Protein AF-A0A4U3F674-F1 (afdb_monomer)

Solvent-accessible surface area (backbone atoms only — not comparable to full-atom values): 7258 Å² total; per-residue (Å²): 104,73,43,89,85,48,52,90,75,46,75,70,88,49,43,66,50,76,46,63,32,28,31,71,24,85,49,83,72,62,46,72,78,54,72,60,26,54,59,73,67,84,48,87,76,83,76,62,68,53,58,28,56,16,41,72,32,15,63,37,65,67,48,42,51,53,51,40,52,54,49,43,70,28,70,67,26,58,77,64,70,49,75,69,60,44,49,26,43,30,59,48,42,52,94,43,27,31,32,33,85,53,56,57,85,89,32,70,46,24,27,31,40,34,58,26,60,91,49,86,62,58,92,48,41,44,65,112

Nearest PDB structures (foldseek):
  7w02-assembly1_A  TM=2.411E-01  e=3.445E+00  Homo sapiens
  1ge8-assembly1_A  TM=3.408E-01  e=5.357E+00  Pyrococcus furiosus
  1iz5-assembly2_B  TM=3.151E-01  e=7.344E+00  Pyrococcus furiosus
  7n5l-assembly1_A  TM=1.858E-01  e=3.234E+00  Thermococcus gammatolerans EJ3

Mean predicted aligned error: 3.25 Å

Radius of gyration: 13.99 Å; Cα contacts (8 Å, |Δi|>4): 236; chains: 1; bounding box: 34×31×35 Å

pLDDT: mean 93.86, std 4.99, range [76.25, 98.62]

Foldseek 3Di:
DADPPAPPCPPPPWAFDKAKKKAFAADALGDLVRFQFQLRPPDPDDDDRRLSQFGKIFRDPVLVVVVQVVVCPDPVCVVVVNDGTFMKMFIGGSVFFTKDQDADVPRRRIITTHGHPPHDCSVRIGTD

Secondary structure (DSSP, 8-state):
---TTSPTTPSTT-B----EEEEEESSSS--GGGG--GGGTTS---S-TTGGGSEEEESSHHHHHHHHHHHHTSHHHHHTTPPPPEEEEEE--TTTEEEEE--BTTBTTEEEEEEPTT---GGGEEE-

Structure (mmCIF, N/CA/C/O backbone):
data_AF-A0A4U3F674-F1
#
_entry.id   AF-A0A4U3F674-F1
#
loop_
_atom_site.group_PDB
_atom_site.id
_atom_site.type_symbol
_atom_site.label_atom_id
_atom_site.label_alt_id
_atom_site.label_comp_id
_atom_site.label_asym_id
_atom_site.label_entity_id
_atom_site.label_seq_id
_atom_site.pdbx_PDB_ins_code
_atom_site.Cartn_x
_atom_site.Cartn_y
_atom_site.Cartn_z
_atom_site.occupancy
_atom_site.B_iso_or_equiv
_atom_site.auth_seq_id
_atom_site.auth_comp_id
_atom_site.auth_asym_id
_atom_site.auth_atom_id
_atom_site.pdbx_PDB_model_num
ATOM 1 N N . MET A 1 1 ? 5.554 -12.694 -13.151 1.00 88.94 1 MET A N 1
ATOM 2 C CA . MET A 1 1 ? 5.382 -11.788 -14.322 1.00 88.94 1 MET A CA 1
ATOM 3 C C . MET A 1 1 ? 4.463 -10.640 -13.923 1.00 88.94 1 MET A C 1
ATOM 5 O O . MET A 1 1 ? 3.758 -10.785 -12.930 1.00 88.94 1 MET A O 1
ATOM 9 N N . TRP A 1 2 ? 4.475 -9.510 -14.636 1.00 95.19 2 TRP A N 1
ATOM 10 C CA . TRP A 1 2 ? 3.540 -8.411 -14.353 1.00 95.19 2 TRP A CA 1
ATOM 11 C C . TRP A 1 2 ? 2.163 -8.671 -14.977 1.00 95.19 2 TRP A C 1
ATOM 13 O O . TRP A 1 2 ? 2.116 -9.218 -16.081 1.00 95.19 2 TRP A O 1
ATOM 23 N N . PRO A 1 3 ? 1.059 -8.279 -14.312 1.00 93.94 3 PRO A N 1
ATOM 24 C CA . PRO A 1 3 ? -0.281 -8.429 -14.868 1.00 93.94 3 PRO A CA 1
ATOM 25 C C . PRO A 1 3 ? -0.442 -7.731 -16.221 1.00 93.94 3 PRO A C 1
ATOM 27 O O . PRO A 1 3 ? -0.029 -6.584 -16.386 1.00 93.94 3 PRO A O 1
ATOM 30 N N . LYS A 1 4 ? -1.142 -8.368 -17.168 1.00 92.38 4 LYS A N 1
ATOM 31 C CA . LYS A 1 4 ? -1.351 -7.826 -18.533 1.00 92.38 4 LYS A CA 1
ATOM 32 C C . LYS A 1 4 ? -2.022 -6.450 -18.602 1.00 92.38 4 LYS A C 1
ATOM 34 O O . LYS A 1 4 ? -1.947 -5.787 -19.629 1.00 92.38 4 LYS A O 1
ATOM 39 N N . HIS A 1 5 ? -2.731 -6.052 -17.548 1.00 90.00 5 HIS A N 1
ATOM 40 C CA . HIS A 1 5 ? -3.419 -4.762 -17.483 1.00 90.00 5 HIS A CA 1
ATOM 41 C C . HIS A 1 5 ? -2.500 -3.607 -17.056 1.00 90.00 5 HIS A C 1
ATOM 43 O O . HIS A 1 5 ? -2.944 -2.460 -17.039 1.00 90.00 5 HIS A O 1
ATOM 49 N N . PHE A 1 6 ? -1.249 -3.889 -16.681 1.00 94.38 6 PHE A N 1
ATOM 50 C CA . PHE A 1 6 ? -0.284 -2.847 -16.359 1.00 94.38 6 PHE A CA 1
ATOM 51 C C . PHE A 1 6 ? 0.107 -2.095 -17.641 1.00 94.38 6 PHE A C 1
ATOM 53 O O . PHE A 1 6 ? 0.291 -2.728 -18.684 1.00 94.38 6 PHE A O 1
ATOM 60 N N . PRO A 1 7 ? 0.255 -0.758 -17.592 1.00 93.94 7 PRO A N 1
ATOM 61 C CA . PRO A 1 7 ? 0.799 0.004 -18.710 1.00 93.94 7 PRO A CA 1
ATOM 62 C C . PRO A 1 7 ? 2.181 -0.508 -19.132 1.00 93.94 7 PRO A C 1
ATOM 64 O O . PRO A 1 7 ? 2.941 -1.020 -18.308 1.00 93.94 7 PRO A O 1
ATOM 67 N N . GLU A 1 8 ? 2.537 -0.314 -20.402 1.00 93.31 8 GLU A N 1
ATOM 68 C CA . GLU A 1 8 ? 3.866 -0.667 -20.904 1.00 93.31 8 GLU A CA 1
ATOM 69 C C . GLU A 1 8 ? 4.970 0.007 -20.068 1.00 93.31 8 GLU A C 1
ATOM 71 O O . GLU A 1 8 ? 4.891 1.190 -19.733 1.00 93.31 8 GLU A O 1
ATOM 76 N N . GLY A 1 9 ? 5.983 -0.771 -19.681 1.00 90.88 9 GLY A N 1
ATOM 77 C CA . GLY A 1 9 ? 7.080 -0.308 -18.826 1.00 90.88 9 GLY A CA 1
ATOM 78 C C . GLY A 1 9 ? 6.734 -0.153 -17.338 1.00 90.88 9 GLY A C 1
ATOM 79 O O . GLY A 1 9 ? 7.614 0.199 -16.557 1.00 90.88 9 GLY A O 1
ATOM 80 N N . CYS A 1 10 ? 5.496 -0.426 -16.912 1.00 93.88 10 CYS A N 1
ATOM 81 C CA . CYS A 1 10 ? 5.119 -0.431 -15.500 1.00 93.88 10 CYS A CA 1
ATOM 82 C C . CYS A 1 10 ? 5.398 -1.802 -14.845 1.00 93.88 10 CYS A C 1
ATOM 84 O O . CYS A 1 10 ? 5.045 -2.829 -15.427 1.00 93.88 10 CYS A O 1
ATOM 86 N N . PRO A 1 11 ? 5.961 -1.850 -13.621 1.00 94.31 11 PRO A N 1
ATOM 87 C CA . PRO A 1 11 ? 6.384 -0.728 -12.791 1.00 94.31 11 PRO A CA 1
ATOM 88 C C . PRO A 1 11 ? 7.766 -0.165 -13.154 1.00 94.31 11 PRO A C 1
ATOM 90 O O . PRO A 1 11 ? 8.729 -0.899 -13.356 1.00 94.31 11 PRO A O 1
ATOM 93 N N . ILE A 1 12 ? 7.872 1.168 -13.173 1.00 91.25 12 ILE A N 1
ATOM 94 C CA . ILE A 1 12 ? 9.117 1.893 -13.478 1.00 91.25 12 ILE A CA 1
ATOM 95 C C . ILE A 1 12 ? 9.930 2.074 -12.192 1.00 91.25 12 ILE A C 1
ATOM 97 O O . ILE A 1 12 ? 9.406 2.623 -11.222 1.00 91.25 12 ILE A O 1
ATOM 101 N N . ASN A 1 13 ? 11.218 1.715 -12.188 1.00 91.19 13 ASN A N 1
ATOM 102 C CA . ASN A 1 13 ? 12.139 1.912 -11.053 1.00 91.19 13 ASN A CA 1
ATOM 103 C C . ASN A 1 13 ? 11.634 1.318 -9.721 1.00 91.19 13 ASN A C 1
ATOM 105 O O . ASN A 1 13 ? 11.909 1.865 -8.652 1.00 91.19 13 ASN A O 1
ATOM 109 N N . ALA A 1 14 ? 10.850 0.239 -9.774 1.00 94.94 14 ALA A N 1
ATOM 110 C CA . ALA A 1 14 ? 10.459 -0.497 -8.580 1.00 94.94 14 ALA A CA 1
ATOM 111 C C . ALA A 1 14 ? 11.563 -1.481 -8.177 1.00 94.94 14 ALA A C 1
ATOM 113 O O . ALA A 1 14 ? 12.245 -2.052 -9.025 1.00 94.94 14 ALA A O 1
ATOM 114 N N . ILE A 1 15 ? 11.725 -1.670 -6.871 1.00 96.00 15 ILE A N 1
ATOM 115 C CA . ILE A 1 15 ? 12.711 -2.571 -6.281 1.00 96.00 15 ILE A CA 1
ATOM 116 C C . ILE A 1 15 ? 12.019 -3.578 -5.363 1.00 96.00 15 ILE A C 1
ATOM 118 O O . ILE A 1 15 ? 11.061 -3.251 -4.655 1.00 96.00 15 ILE A O 1
ATOM 122 N N . GLY A 1 16 ? 12.511 -4.814 -5.357 1.00 95.31 16 GLY A N 1
ATOM 123 C CA . GLY A 1 16 ? 12.129 -5.793 -4.344 1.00 95.31 16 GLY A CA 1
ATOM 124 C C . GLY A 1 16 ? 12.683 -5.362 -2.987 1.00 95.31 16 GLY A C 1
ATOM 125 O O . GLY A 1 16 ? 13.894 -5.243 -2.822 1.00 95.31 16 GLY A O 1
ATOM 126 N N . LYS A 1 17 ? 11.801 -5.124 -2.015 1.00 92.62 17 LYS A N 1
ATOM 127 C CA . LYS A 1 17 ? 12.158 -4.784 -0.633 1.00 92.62 17 LYS A CA 1
ATOM 128 C C . LYS A 1 17 ? 11.316 -5.643 0.301 1.00 92.62 17 LYS A C 1
ATOM 130 O O . LYS A 1 17 ? 10.130 -5.830 0.039 1.00 92.62 17 LYS A O 1
ATOM 135 N N . SER A 1 18 ? 11.916 -6.136 1.384 1.00 96.44 18 SER A N 1
ATOM 136 C CA . SER A 1 18 ? 11.174 -6.769 2.475 1.00 96.44 18 SER A CA 1
ATOM 137 C C . SER A 1 18 ? 11.098 -5.833 3.669 1.00 96.44 18 SER A C 1
ATOM 139 O O . SER A 1 18 ? 12.073 -5.676 4.407 1.00 96.44 18 SER A O 1
ATOM 141 N N . VAL A 1 19 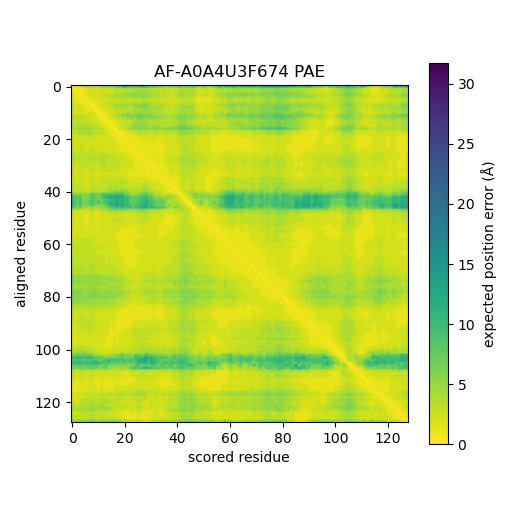? 9.952 -5.180 3.834 1.00 96.19 19 VAL A N 1
ATOM 142 C CA . VAL A 1 19 ? 9.730 -4.190 4.887 1.00 96.19 19 VAL A CA 1
ATOM 143 C C . VAL A 1 19 ? 8.317 -4.291 5.434 1.00 96.19 19 VAL A C 1
ATOM 145 O O . VAL A 1 19 ? 7.398 -4.698 4.726 1.00 96.19 19 VAL A O 1
ATOM 148 N N . GLU A 1 20 ? 8.172 -3.985 6.720 1.00 98.12 20 GLU A N 1
ATOM 149 C CA . GLU A 1 20 ? 6.861 -3.856 7.344 1.00 98.12 20 GLU A CA 1
ATOM 150 C C . GLU A 1 20 ? 6.132 -2.656 6.744 1.00 98.12 20 GLU A C 1
ATOM 152 O O . GLU A 1 20 ? 6.725 -1.600 6.519 1.00 98.12 20 GLU A O 1
ATOM 157 N N . VAL A 1 21 ? 4.855 -2.842 6.441 1.00 98.25 21 VAL A N 1
ATOM 158 C CA . VAL A 1 21 ? 4.018 -1.812 5.845 1.00 98.25 21 VAL A CA 1
ATOM 159 C C . VAL A 1 21 ? 2.616 -1.844 6.425 1.00 98.25 21 VAL A C 1
ATOM 161 O O . VAL A 1 21 ? 2.102 -2.884 6.835 1.00 98.25 21 VAL A O 1
ATOM 164 N N . PHE A 1 22 ? 1.967 -0.691 6.376 1.00 98.50 22 PHE A N 1
ATOM 165 C CA . PHE A 1 22 ? 0.602 -0.472 6.813 1.00 98.50 22 PHE A CA 1
ATOM 166 C C . PHE A 1 22 ? -0.286 -0.192 5.605 1.00 98.50 22 PHE A C 1
ATOM 168 O O . PHE A 1 22 ? 0.085 0.558 4.699 1.00 98.50 22 PHE A O 1
ATOM 175 N N . ARG A 1 23 ? -1.479 -0.781 5.578 1.00 97.88 23 ARG A N 1
ATOM 176 C CA . ARG A 1 23 ? -2.465 -0.606 4.509 1.00 97.88 23 ARG A CA 1
ATOM 177 C C . ARG A 1 23 ? -3.827 -0.270 5.092 1.00 97.88 23 ARG A C 1
ATOM 179 O O . ARG A 1 23 ? -4.260 -0.871 6.069 1.00 97.88 23 ARG A O 1
ATOM 186 N N . LEU A 1 24 ? -4.534 0.646 4.440 1.00 97.62 24 LEU A N 1
ATOM 187 C CA . LEU A 1 24 ? -5.935 0.914 4.749 1.00 97.62 24 LEU A CA 1
ATOM 188 C C . LEU A 1 24 ? -6.833 -0.148 4.108 1.00 97.62 24 LEU A C 1
ATOM 190 O O . LEU A 1 24 ? -6.765 -0.359 2.897 1.00 97.62 24 LEU A O 1
ATOM 194 N N . VAL A 1 25 ? -7.684 -0.781 4.913 1.00 97.88 25 VAL A N 1
ATOM 195 C CA . VAL A 1 25 ? -8.581 -1.874 4.503 1.00 97.88 25 VAL A CA 1
ATOM 196 C C . VAL A 1 25 ? -10.004 -1.643 5.018 1.00 97.88 25 VAL A C 1
ATOM 198 O O . VAL A 1 25 ? -10.215 -0.917 5.989 1.00 97.88 25 VAL A O 1
ATOM 201 N N . ASP A 1 26 ? -11.004 -2.244 4.380 1.00 96.69 26 ASP A N 1
ATOM 202 C CA . ASP A 1 26 ? -12.400 -2.179 4.820 1.00 96.69 26 ASP A CA 1
ATOM 203 C C . ASP A 1 26 ? -12.743 -3.269 5.845 1.00 96.69 26 ASP A C 1
ATOM 205 O O . ASP A 1 26 ? -13.527 -3.043 6.776 1.00 96.69 26 ASP A O 1
ATOM 209 N N . ASN A 1 27 ? -12.138 -4.451 5.724 1.00 97.56 27 ASN A N 1
ATOM 210 C CA . ASN A 1 27 ? -12.562 -5.647 6.452 1.00 97.56 27 ASN A CA 1
ATOM 211 C C . ASN A 1 27 ? -11.617 -6.028 7.603 1.00 97.56 27 ASN A C 1
ATOM 213 O O . ASN A 1 27 ? -10.470 -5.600 7.661 1.00 97.56 27 ASN A O 1
ATOM 217 N N . ASN A 1 28 ? -12.147 -6.785 8.572 1.00 96.44 28 ASN A N 1
ATOM 218 C CA . ASN A 1 28 ? -11.361 -7.473 9.603 1.00 96.44 28 ASN A CA 1
ATOM 219 C C . ASN A 1 28 ? -11.965 -8.881 9.811 1.00 96.44 28 ASN A C 1
ATOM 221 O O . ASN A 1 28 ? -13.092 -8.944 10.312 1.00 96.44 28 ASN A O 1
ATOM 225 N N . PRO A 1 29 ? -11.280 -9.972 9.411 1.00 96.38 29 PRO A N 1
ATOM 226 C CA . PRO A 1 29 ? -9.962 -9.987 8.757 1.00 96.38 29 PRO A CA 1
ATOM 227 C C . PRO A 1 29 ? -9.985 -9.317 7.365 1.00 96.38 29 PRO A C 1
ATOM 229 O O . PRO A 1 29 ? -11.070 -9.167 6.793 1.00 96.38 29 PRO A O 1
ATOM 232 N N . PRO A 1 30 ? -8.830 -8.873 6.823 1.00 97.69 30 PRO A N 1
ATOM 233 C CA . PRO A 1 30 ? -8.756 -8.339 5.464 1.00 97.69 30 PRO A CA 1
ATOM 234 C C . PRO A 1 30 ? -9.286 -9.346 4.435 1.00 97.69 30 PRO A C 1
ATOM 236 O O . PRO A 1 30 ? -9.076 -10.550 4.564 1.00 97.69 30 PRO A O 1
ATOM 239 N N . LEU A 1 31 ? -9.976 -8.855 3.406 1.00 96.50 31 LEU A N 1
ATOM 240 C CA . LEU A 1 31 ? -10.516 -9.656 2.304 1.00 96.50 31 LEU A CA 1
ATOM 241 C C . LEU A 1 31 ? -9.779 -9.342 1.003 1.00 96.50 31 LEU A C 1
ATOM 243 O O . LEU A 1 31 ? -9.199 -8.273 0.852 1.00 96.50 31 LEU A O 1
ATOM 247 N N . ARG A 1 32 ? -9.879 -10.217 -0.007 1.00 95.06 32 ARG A N 1
ATOM 248 C CA . ARG A 1 32 ? -9.231 -9.997 -1.316 1.00 95.06 32 ARG A CA 1
ATOM 249 C C . ARG A 1 32 ? -9.659 -8.674 -1.965 1.00 95.06 32 ARG A C 1
ATOM 251 O O . ARG A 1 32 ? -8.862 -8.033 -2.640 1.00 95.06 32 ARG A O 1
ATOM 258 N N . SER A 1 33 ? -10.889 -8.221 -1.705 1.00 94.75 33 SER A N 1
ATOM 259 C CA . SER A 1 33 ? -11.389 -6.909 -2.138 1.00 94.75 33 SER A CA 1
ATOM 260 C C . SER A 1 33 ? -10.583 -5.726 -1.587 1.00 94.75 33 SER A C 1
ATOM 262 O O . SER A 1 33 ? -10.514 -4.691 -2.245 1.00 94.75 33 SER A O 1
ATOM 264 N N . ASP A 1 34 ? -9.942 -5.879 -0.424 1.00 96.06 34 ASP A N 1
ATOM 265 C CA . ASP A 1 34 ? -9.074 -4.863 0.182 1.00 96.06 34 ASP A CA 1
ATOM 266 C C . ASP A 1 34 ? -7.727 -4.732 -0.539 1.00 96.06 34 ASP A C 1
ATOM 268 O O . ASP A 1 34 ? -7.027 -3.739 -0.351 1.00 96.06 34 ASP A O 1
ATOM 272 N N . PHE A 1 35 ? -7.367 -5.690 -1.396 1.00 96.12 35 PHE A N 1
ATOM 273 C CA . PHE A 1 35 ? -6.110 -5.735 -2.151 1.00 96.12 35 PHE A CA 1
ATOM 274 C C . PHE A 1 35 ? -6.333 -5.545 -3.659 1.00 96.12 35 PHE A C 1
ATOM 276 O O . PHE A 1 35 ? -5.474 -5.877 -4.467 1.00 96.12 35 PHE A O 1
ATOM 283 N N . ILE A 1 36 ? -7.474 -4.971 -4.058 1.00 93.00 36 ILE A N 1
ATOM 284 C CA . ILE A 1 36 ? -7.733 -4.580 -5.450 1.00 93.00 36 ILE A CA 1
ATOM 285 C C . ILE A 1 36 ? -7.156 -3.181 -5.703 1.00 93.00 36 ILE A C 1
ATOM 287 O O . ILE A 1 36 ? -7.535 -2.211 -5.034 1.00 93.00 36 ILE A O 1
ATOM 291 N N . ALA A 1 37 ? -6.262 -3.064 -6.688 1.00 93.31 37 ALA A N 1
ATOM 292 C CA . ALA A 1 37 ? -5.641 -1.799 -7.074 1.00 93.31 37 ALA A CA 1
ATOM 293 C C . ALA A 1 37 ? -6.656 -0.829 -7.705 1.00 93.31 37 ALA A C 1
ATOM 295 O O . ALA A 1 37 ? -7.649 -1.243 -8.305 1.00 93.31 37 ALA A O 1
ATOM 296 N N . LEU A 1 38 ? -6.402 0.480 -7.610 1.00 90.56 38 LEU A N 1
ATOM 297 C CA . LEU A 1 38 ? -7.339 1.521 -8.061 1.00 90.56 38 LEU A CA 1
ATOM 298 C C . LEU A 1 38 ? -7.750 1.363 -9.536 1.00 90.56 38 LEU A C 1
ATOM 300 O O . LEU A 1 38 ? -8.919 1.544 -9.874 1.00 90.56 38 LEU A O 1
ATOM 304 N N . SER A 1 39 ? -6.802 0.995 -10.401 1.00 91.88 39 SER A N 1
ATOM 305 C CA . SER A 1 39 ? -7.022 0.745 -11.835 1.00 91.88 39 SER A CA 1
ATOM 306 C C . SER A 1 39 ? -8.046 -0.356 -12.125 1.00 91.88 39 SER A C 1
ATOM 308 O O . SER A 1 39 ? -8.666 -0.349 -13.185 1.00 91.88 39 SER A O 1
ATOM 310 N N . GLN A 1 40 ? -8.277 -1.261 -11.174 1.00 90.38 40 GLN A N 1
ATOM 311 C CA . GLN A 1 40 ? -9.189 -2.394 -11.308 1.00 90.38 40 GLN A CA 1
ATOM 312 C C . GLN A 1 40 ? -10.561 -2.139 -10.662 1.00 90.38 40 GLN A C 1
ATOM 314 O O . GLN A 1 40 ? -11.478 -2.937 -10.823 1.00 90.38 40 GLN A O 1
ATOM 319 N N . GLN A 1 41 ? -10.752 -1.014 -9.964 1.00 87.50 41 GLN A N 1
ATOM 320 C CA . GLN A 1 41 ? -11.994 -0.706 -9.235 1.00 87.50 41 GLN A CA 1
ATOM 321 C C . GLN A 1 41 ? -13.118 -0.138 -10.127 1.00 87.50 41 GLN A C 1
ATOM 323 O O . GLN A 1 41 ? -14.093 0.414 -9.617 1.00 87.50 41 GLN A O 1
ATOM 328 N N . GLY A 1 42 ? -12.979 -0.201 -11.457 1.00 79.75 42 GLY A N 1
ATOM 329 C CA . GLY A 1 42 ? -13.968 0.327 -12.409 1.00 79.75 42 GLY A CA 1
ATOM 330 C C . GLY A 1 42 ? -14.140 1.852 -12.363 1.00 79.75 42 GLY A C 1
ATOM 331 O O . GLY A 1 42 ? -15.087 2.395 -12.930 1.00 79.75 42 GLY A O 1
ATOM 332 N N . ARG A 1 43 ? -13.237 2.564 -11.678 1.00 76.88 43 ARG A N 1
ATOM 333 C CA . ARG A 1 43 ? -13.240 4.026 -11.562 1.00 76.88 43 ARG A CA 1
ATOM 334 C C . ARG A 1 43 ? -12.244 4.616 -12.546 1.00 76.88 43 ARG A C 1
ATOM 336 O O . ARG A 1 43 ? -11.166 4.068 -12.755 1.00 76.88 43 ARG A O 1
ATOM 343 N N . LYS A 1 44 ? -12.572 5.784 -13.108 1.00 77.94 44 LYS A N 1
ATOM 344 C CA . LYS A 1 44 ? -11.606 6.541 -13.910 1.00 77.94 44 LYS A CA 1
ATOM 345 C C . LYS A 1 44 ? -10.425 6.922 -13.018 1.00 77.94 44 LYS A C 1
ATOM 347 O O . LYS A 1 44 ? -10.571 7.765 -12.131 1.00 77.94 44 LYS A O 1
ATOM 352 N N . VAL A 1 45 ? -9.269 6.314 -13.272 1.00 78.44 45 VAL A N 1
ATOM 353 C CA . VAL A 1 45 ? -8.012 6.679 -12.619 1.00 78.44 45 VAL A CA 1
ATOM 354 C C . VAL A 1 45 ? -7.696 8.132 -12.970 1.00 78.44 45 VAL A C 1
ATOM 356 O O . VAL A 1 45 ? -7.636 8.506 -14.141 1.00 78.44 45 VAL A O 1
ATOM 359 N N . ARG A 1 46 ? -7.532 8.968 -11.945 1.00 77.62 46 ARG A N 1
ATOM 360 C CA . ARG A 1 46 ? -6.990 10.324 -12.072 1.00 77.62 46 ARG A CA 1
ATOM 361 C C . ARG A 1 46 ? -5.585 10.293 -11.477 1.00 77.62 46 ARG A C 1
ATOM 363 O O . ARG A 1 46 ? -5.460 10.011 -10.291 1.00 77.62 46 ARG A O 1
ATOM 370 N N . GLY A 1 47 ? -4.560 10.556 -12.285 1.00 82.81 47 GLY A N 1
ATOM 371 C CA . GLY A 1 47 ? -3.157 10.530 -11.856 1.00 82.81 47 GLY A CA 1
ATOM 372 C C . GLY A 1 47 ? -2.310 9.519 -12.628 1.00 82.81 47 GLY A C 1
ATOM 373 O O . GLY A 1 47 ? -2.646 9.152 -13.753 1.00 82.81 47 GLY A O 1
ATOM 374 N N . ASP A 1 48 ? -1.203 9.101 -12.015 1.00 90.12 48 ASP A N 1
ATOM 375 C CA . ASP A 1 48 ? -0.244 8.151 -12.583 1.00 90.12 48 ASP A CA 1
ATOM 376 C C . ASP A 1 48 ? -0.885 6.759 -12.735 1.00 90.12 48 ASP A C 1
ATOM 378 O O . ASP A 1 48 ? -1.219 6.087 -11.754 1.00 90.12 48 ASP A O 1
ATOM 382 N N . ALA A 1 49 ? -1.066 6.334 -13.989 1.00 91.94 49 ALA A N 1
ATOM 383 C CA . ALA A 1 49 ? -1.692 5.061 -14.332 1.00 91.94 49 ALA A CA 1
ATOM 384 C C . ALA A 1 49 ? -0.896 3.857 -13.813 1.00 91.94 49 ALA A C 1
ATOM 386 O O . ALA A 1 49 ? -1.497 2.862 -13.421 1.00 91.94 49 ALA A O 1
ATOM 387 N N . CYS A 1 50 ? 0.434 3.958 -13.764 1.00 93.56 50 CYS A N 1
ATOM 388 C CA . CYS A 1 50 ? 1.273 2.894 -13.239 1.00 93.56 50 CYS A CA 1
ATOM 389 C C . CYS A 1 50 ? 1.099 2.769 -11.723 1.00 93.56 50 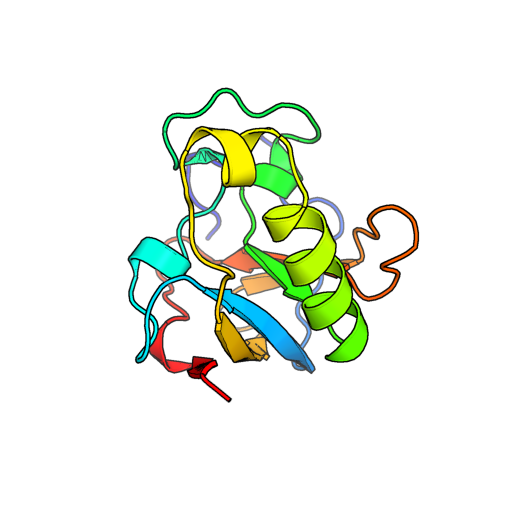CYS A C 1
ATOM 391 O O . CYS A 1 50 ? 0.887 1.669 -11.219 1.00 93.56 50 CYS A O 1
ATOM 393 N N . GLN A 1 51 ? 1.091 3.885 -10.986 1.00 94.56 51 GLN A N 1
ATOM 394 C CA . GLN A 1 51 ? 0.836 3.852 -9.538 1.00 94.56 51 GLN A CA 1
ATOM 395 C C . GLN A 1 51 ? -0.552 3.296 -9.205 1.00 94.56 51 GLN A C 1
ATOM 397 O O . GLN A 1 51 ? -0.703 2.531 -8.256 1.00 94.56 51 GLN A O 1
ATOM 402 N N . ALA A 1 52 ? -1.558 3.599 -10.028 1.00 94.00 52 ALA A N 1
ATOM 403 C CA . ALA A 1 52 ? -2.906 3.060 -9.861 1.00 94.00 52 ALA A CA 1
ATOM 404 C C . ALA A 1 52 ? -3.009 1.536 -10.064 1.00 94.00 52 ALA A C 1
ATOM 406 O O . ALA A 1 52 ? -4.032 0.945 -9.710 1.00 94.00 52 ALA A O 1
ATOM 407 N N . CYS A 1 53 ? -1.988 0.894 -10.634 1.00 95.50 53 CYS A N 1
ATOM 408 C CA . CYS A 1 53 ? -1.876 -0.562 -10.741 1.00 95.50 53 CYS A CA 1
ATOM 4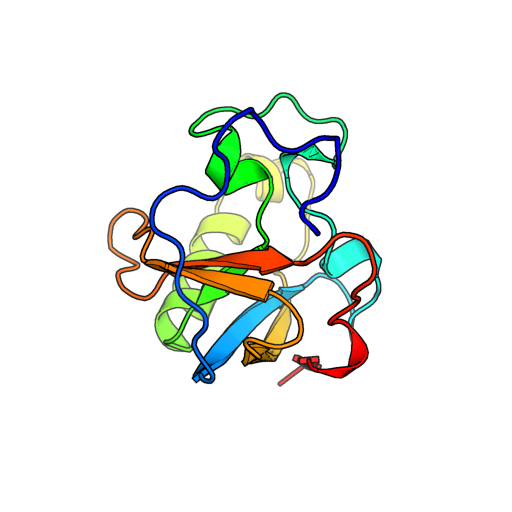09 C C . CYS A 1 53 ? -1.269 -1.224 -9.497 1.00 95.50 53 CYS A C 1
ATOM 411 O O . CYS A 1 53 ? -1.315 -2.445 -9.382 1.00 95.50 53 CYS A O 1
ATOM 413 N N . GLY A 1 54 ? -0.716 -0.447 -8.565 1.00 95.69 54 GLY A N 1
ATOM 414 C CA . GLY A 1 54 ? -0.167 -0.965 -7.321 1.00 95.69 54 GLY A CA 1
ATOM 415 C C . GLY A 1 54 ? -1.062 -0.715 -6.110 1.00 95.69 54 GLY A C 1
ATOM 416 O O . GLY A 1 54 ? -2.036 0.043 -6.133 1.00 95.69 54 GLY A O 1
ATOM 417 N N . LEU A 1 55 ? -0.702 -1.375 -5.018 1.00 96.44 55 LEU A N 1
ATOM 418 C CA . LEU A 1 55 ? -1.298 -1.208 -3.706 1.00 96.44 55 LEU A CA 1
ATOM 419 C C . LEU A 1 55 ? -0.646 -0.024 -2.990 1.00 96.44 55 LEU A C 1
ATOM 421 O O . LEU A 1 55 ? 0.567 0.006 -2.811 1.00 96.44 55 LEU A O 1
ATOM 425 N N . SER A 1 56 ? -1.465 0.928 -2.547 1.00 95.69 56 SER A N 1
ATOM 426 C CA . SER A 1 56 ? -1.047 1.974 -1.608 1.00 95.69 56 SER A CA 1
ATOM 427 C C . SER A 1 56 ? -0.759 1.368 -0.231 1.00 95.69 56 SER A C 1
ATOM 429 O O . SER A 1 56 ? -1.648 0.754 0.372 1.00 95.69 56 SER A O 1
ATOM 431 N N . VAL A 1 57 ? 0.479 1.513 0.237 1.00 97.25 57 VAL A N 1
ATOM 432 C CA . VAL A 1 57 ? 0.931 1.089 1.570 1.00 97.25 57 VAL A CA 1
ATOM 433 C C . VAL A 1 57 ? 1.866 2.149 2.168 1.00 97.25 57 VAL A C 1
ATOM 435 O O 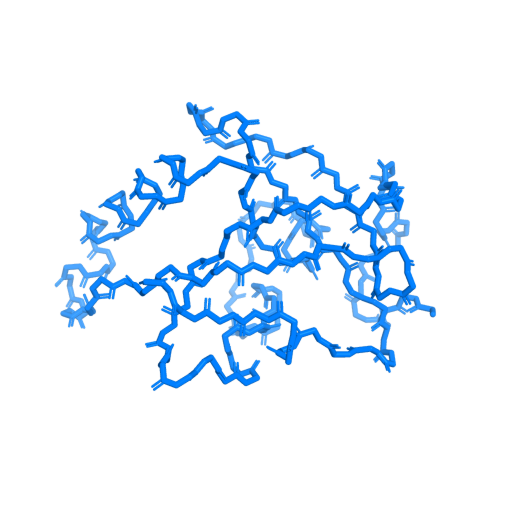. VAL A 1 57 ? 2.344 3.029 1.454 1.00 97.25 57 VAL A O 1
ATOM 438 N N . PHE A 1 58 ? 2.126 2.087 3.470 1.00 97.81 58 PHE A N 1
ATOM 439 C CA . PHE A 1 58 ? 2.930 3.069 4.207 1.00 97.81 58 PHE A CA 1
ATOM 440 C C . PHE A 1 58 ? 3.989 2.357 5.042 1.00 97.81 58 PHE A C 1
ATOM 442 O O . PHE A 1 58 ? 3.659 1.378 5.696 1.00 97.81 58 PHE A O 1
ATOM 449 N N . GLU A 1 59 ? 5.238 2.827 5.060 1.00 97.12 59 GLU A N 1
ATOM 450 C CA . GLU A 1 59 ? 6.247 2.276 5.990 1.00 97.12 59 GLU A CA 1
ATOM 451 C C . GLU A 1 59 ? 6.060 2.791 7.429 1.00 97.12 59 GLU A C 1
ATOM 453 O O . GLU A 1 59 ? 6.538 2.165 8.369 1.00 97.12 59 GLU A O 1
ATOM 458 N N . LEU A 1 60 ? 5.364 3.920 7.620 1.00 97.44 60 LEU A N 1
ATOM 459 C CA . LEU A 1 60 ? 5.076 4.488 8.938 1.00 97.44 60 LEU A CA 1
ATOM 460 C C . LEU A 1 60 ? 3.587 4.378 9.273 1.00 97.44 60 LEU A C 1
ATOM 462 O O . LEU A 1 60 ? 2.724 4.752 8.478 1.00 97.44 60 LEU A O 1
ATOM 466 N N . TYR A 1 61 ? 3.291 3.914 10.488 1.00 97.38 61 TYR A N 1
ATOM 467 C CA . TYR A 1 61 ? 1.921 3.789 10.986 1.00 97.38 61 TYR A CA 1
ATOM 468 C C . TYR A 1 61 ? 1.206 5.147 11.072 1.00 97.38 61 TYR A C 1
ATOM 470 O O . TYR A 1 61 ? 0.048 5.265 10.668 1.00 97.38 61 TYR A O 1
ATOM 478 N N . ASP A 1 62 ? 1.912 6.191 11.512 1.00 96.69 62 ASP A N 1
ATOM 479 C CA . ASP A 1 62 ? 1.356 7.544 11.637 1.00 96.69 62 ASP A CA 1
ATOM 480 C C . ASP A 1 62 ? 0.909 8.121 10.284 1.00 96.69 62 ASP A C 1
ATOM 482 O O . ASP A 1 62 ? -0.147 8.751 10.201 1.00 96.69 62 ASP A O 1
ATOM 486 N N . ASP A 1 63 ? 1.641 7.839 9.200 1.00 97.19 63 ASP A N 1
ATOM 487 C CA . ASP A 1 63 ? 1.244 8.241 7.844 1.00 97.19 63 ASP A CA 1
ATOM 488 C C . ASP A 1 63 ? -0.031 7.510 7.394 1.00 97.19 63 ASP A C 1
ATOM 490 O O . ASP A 1 63 ? -0.890 8.105 6.733 1.00 97.19 63 ASP A O 1
ATOM 494 N N . ALA A 1 64 ? -0.194 6.236 7.775 1.00 97.00 64 ALA A N 1
ATOM 495 C CA . ALA A 1 64 ? -1.419 5.484 7.514 1.00 97.00 64 ALA A CA 1
ATOM 496 C C . ALA A 1 64 ? -2.610 6.059 8.300 1.00 97.00 64 ALA A C 1
ATOM 498 O O . ALA A 1 64 ? -3.684 6.246 7.721 1.00 97.00 64 ALA A O 1
ATOM 499 N N . ILE A 1 65 ? -2.426 6.408 9.581 1.00 96.75 65 ILE A N 1
ATOM 500 C CA . ILE A 1 65 ? -3.449 7.105 10.380 1.00 96.75 65 ILE A CA 1
ATOM 501 C C . ILE A 1 65 ? -3.826 8.424 9.711 1.00 96.75 65 ILE A C 1
ATOM 503 O O . ILE A 1 65 ? -5.005 8.667 9.446 1.00 96.75 65 ILE A O 1
ATOM 507 N N . GLN A 1 66 ? -2.842 9.265 9.394 1.00 95.81 66 GLN A N 1
ATOM 508 C CA . GLN A 1 66 ? -3.092 10.573 8.802 1.00 95.81 66 GLN A CA 1
ATOM 509 C C . GLN A 1 66 ? -3.823 10.445 7.461 1.00 95.81 66 GLN A C 1
ATOM 511 O O . GLN A 1 66 ? -4.766 11.193 7.189 1.00 95.81 66 GLN A O 1
ATOM 516 N N . GLN A 1 67 ? -3.452 9.466 6.631 1.00 95.25 67 GLN A N 1
ATOM 517 C CA . GLN A 1 67 ? -4.170 9.188 5.392 1.00 95.25 67 GLN A CA 1
ATOM 518 C C . GLN A 1 67 ? -5.623 8.779 5.647 1.00 95.25 67 GLN A C 1
ATOM 520 O O . GLN A 1 67 ? -6.518 9.220 4.921 1.00 95.25 67 GLN A O 1
ATOM 525 N N . ASN A 1 68 ? -5.868 7.942 6.653 1.00 95.69 68 ASN A N 1
ATOM 526 C CA . ASN A 1 68 ? -7.211 7.499 7.005 1.00 95.69 68 ASN A CA 1
ATOM 527 C C . ASN A 1 68 ? -8.088 8.676 7.461 1.00 95.69 68 ASN A C 1
ATOM 529 O O . ASN A 1 68 ? -9.228 8.799 7.014 1.00 95.69 68 ASN A O 1
ATOM 533 N N . GLU A 1 69 ? -7.537 9.590 8.265 1.00 95.50 69 GLU A N 1
ATOM 534 C CA . GLU A 1 69 ? -8.221 10.822 8.677 1.00 95.50 69 GLU A CA 1
ATOM 535 C C . GLU A 1 69 ? -8.557 11.717 7.477 1.00 95.50 69 GLU A C 1
ATOM 537 O O . GLU A 1 69 ? -9.695 12.170 7.336 1.00 95.50 69 GLU A O 1
ATOM 542 N N . VAL A 1 70 ? -7.603 11.919 6.560 1.00 93.94 70 VAL A N 1
ATOM 543 C CA . VAL A 1 70 ? -7.827 12.702 5.332 1.00 93.94 70 VAL A CA 1
ATOM 544 C C . VAL A 1 70 ? -8.923 12.079 4.463 1.00 93.94 70 VAL A C 1
ATOM 546 O O . VAL A 1 70 ? -9.781 12.794 3.941 1.00 93.94 70 VAL A O 1
ATOM 549 N N . LEU A 1 71 ? -8.931 10.751 4.309 1.00 92.56 71 LEU A N 1
ATOM 550 C CA . LEU A 1 71 ? -9.971 10.049 3.554 1.00 92.56 71 LEU A CA 1
ATOM 551 C C . LEU A 1 71 ? -11.342 10.195 4.213 1.00 92.56 71 LEU A C 1
ATOM 553 O O . LEU A 1 71 ? -12.299 10.560 3.528 1.00 92.56 71 LEU A O 1
ATOM 557 N N . ALA A 1 72 ? -11.429 9.976 5.524 1.00 94.69 72 ALA A N 1
ATOM 558 C CA . ALA A 1 72 ? -12.663 10.100 6.292 1.00 94.69 72 ALA A CA 1
ATOM 559 C C . ALA A 1 72 ? -13.234 11.528 6.274 1.00 94.69 72 ALA A C 1
ATOM 561 O O . ALA A 1 72 ? -14.448 11.712 6.205 1.00 94.69 72 ALA A O 1
ATOM 562 N N . GLY A 1 73 ? -12.360 12.539 6.276 1.00 95.19 73 GLY A N 1
ATOM 563 C CA . GLY A 1 73 ? -12.728 13.948 6.139 1.00 95.19 73 GLY A CA 1
ATOM 564 C C . GLY A 1 73 ? -13.081 14.379 4.712 1.00 95.19 73 GLY A C 1
ATOM 565 O O . GLY A 1 73 ? -13.553 15.497 4.512 1.00 95.19 73 GLY A O 1
ATOM 566 N N . SER A 1 74 ? -12.865 13.530 3.702 1.00 93.81 74 SER A N 1
ATOM 567 C CA . SER A 1 74 ? -13.147 13.890 2.312 1.00 93.81 74 SER A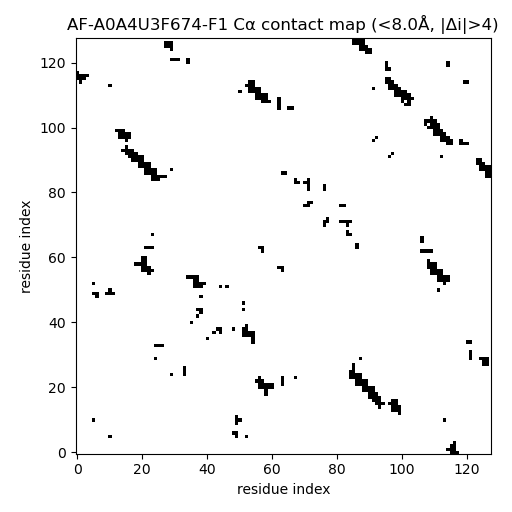 CA 1
ATOM 568 C C . SER A 1 74 ? -14.648 14.034 2.049 1.00 93.81 74 SER A C 1
ATOM 570 O O . SER A 1 74 ? -15.473 13.265 2.547 1.00 93.81 74 SER A O 1
ATOM 572 N N . ILE A 1 75 ? -15.006 14.966 1.158 1.00 95.19 75 ILE A N 1
ATOM 573 C CA . ILE A 1 75 ? -16.400 15.182 0.742 1.00 95.19 75 ILE A CA 1
ATOM 574 C C . ILE A 1 75 ? -17.059 13.900 0.214 1.00 95.19 75 ILE A C 1
ATOM 576 O O . ILE A 1 75 ? -18.264 13.714 0.359 1.00 95.19 75 ILE A O 1
ATOM 580 N N . TYR A 1 76 ? -16.275 13.003 -0.393 1.00 90.44 76 TYR A N 1
ATOM 581 C CA . TYR A 1 76 ? -16.766 11.725 -0.890 1.00 90.44 76 TYR A CA 1
ATOM 582 C C . TYR A 1 76 ? -17.173 10.792 0.258 1.00 90.44 76 TYR A C 1
ATOM 584 O O . TYR A 1 76 ? -18.272 10.244 0.205 1.00 90.44 76 TYR A O 1
ATOM 592 N N . PHE A 1 77 ? -16.344 10.633 1.296 1.00 94.19 77 PHE A N 1
ATOM 593 C CA . PHE A 1 77 ? -16.689 9.799 2.454 1.00 94.19 77 PHE A CA 1
ATOM 594 C C . PHE A 1 77 ? -17.876 10.378 3.220 1.00 94.19 77 PHE A C 1
ATOM 596 O O . PHE A 1 77 ? -18.819 9.645 3.508 1.00 94.19 77 PHE A O 1
ATOM 603 N N . GLN A 1 78 ? -17.882 11.693 3.448 1.00 94.19 78 GLN A N 1
ATOM 604 C CA . GLN A 1 78 ? -18.968 12.375 4.152 1.00 94.19 78 GLN A CA 1
ATOM 605 C C . GLN A 1 78 ? -20.308 12.248 3.414 1.00 94.19 78 GLN A C 1
ATOM 607 O O . GLN A 1 78 ? -21.304 11.849 4.011 1.00 94.19 78 GLN A O 1
ATOM 612 N N . ARG A 1 79 ? -20.347 12.524 2.100 1.00 95.75 79 ARG A N 1
ATOM 613 C CA . ARG A 1 79 ? -21.590 12.438 1.305 1.00 95.75 79 ARG A CA 1
ATOM 614 C C . ARG A 1 79 ? -22.143 11.021 1.184 1.00 95.75 79 ARG A C 1
ATOM 616 O O . ARG A 1 79 ? -23.346 10.870 1.019 1.00 95.75 79 ARG A O 1
ATOM 623 N N . ASN A 1 80 ? -21.278 10.009 1.227 1.00 95.06 80 ASN A N 1
ATOM 624 C CA . ASN A 1 80 ? -21.675 8.606 1.097 1.00 95.06 80 ASN A CA 1
ATOM 625 C C . ASN A 1 80 ? -21.748 7.881 2.453 1.00 95.06 80 ASN A C 1
ATOM 627 O O . ASN A 1 80 ? -21.910 6.665 2.465 1.00 95.06 80 ASN A O 1
ATOM 631 N N . ASN A 1 81 ? -21.613 8.605 3.573 1.00 93.88 81 ASN A N 1
ATOM 632 C CA . ASN A 1 81 ? -21.597 8.061 4.935 1.00 93.88 81 ASN A CA 1
ATOM 633 C C . ASN A 1 81 ? -20.671 6.836 5.089 1.00 93.88 81 ASN A C 1
ATOM 635 O O . ASN A 1 81 ? -21.042 5.820 5.679 1.00 93.88 81 ASN A O 1
ATOM 639 N N . LEU A 1 82 ? -19.481 6.910 4.487 1.00 94.12 82 LEU A N 1
ATOM 640 C CA . LEU A 1 82 ? -18.528 5.804 4.501 1.00 94.12 82 LEU A CA 1
ATOM 641 C C . LEU A 1 82 ? -17.772 5.773 5.834 1.00 94.12 82 LEU A C 1
ATOM 643 O O . LEU A 1 82 ? -17.310 6.823 6.291 1.00 94.12 82 LEU A O 1
ATOM 647 N N . PRO A 1 83 ? -17.599 4.589 6.448 1.00 94.81 83 PRO A N 1
ATOM 648 C CA . PRO A 1 83 ? -16.844 4.468 7.684 1.00 94.81 83 PRO A CA 1
ATOM 649 C C . PRO A 1 83 ? -15.355 4.750 7.453 1.00 94.81 83 PRO A C 1
ATOM 651 O O . PRO A 1 83 ? -14.836 4.605 6.340 1.00 94.81 83 PRO A O 1
ATOM 654 N N . LYS A 1 84 ? -14.649 5.103 8.535 1.00 95.75 84 LYS A N 1
ATOM 655 C CA . LYS A 1 84 ? -13.181 5.087 8.545 1.00 95.75 84 LYS A CA 1
ATOM 656 C C . LYS A 1 84 ? -12.683 3.694 8.166 1.00 95.75 84 LYS A C 1
ATOM 658 O O . LYS A 1 84 ? -1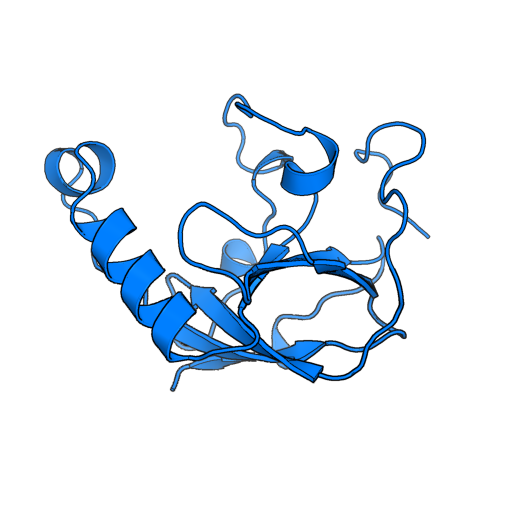3.290 2.689 8.542 1.00 95.75 84 LYS A O 1
ATOM 663 N N . LYS A 1 85 ? -11.568 3.642 7.442 1.00 97.38 85 LYS A N 1
ATOM 664 C CA . LYS A 1 85 ? -10.908 2.373 7.132 1.00 97.38 85 LYS A CA 1
ATOM 665 C C . LYS A 1 85 ? -10.256 1.816 8.396 1.00 97.38 85 LYS A C 1
ATOM 667 O O . LYS A 1 85 ? -9.989 2.550 9.347 1.00 97.38 85 LYS A O 1
ATOM 672 N N . LYS A 1 86 ? -9.979 0.521 8.391 1.00 98.12 86 LYS A N 1
ATOM 673 C CA . LYS A 1 86 ? -9.102 -0.131 9.366 1.00 98.12 86 LYS A CA 1
ATOM 674 C C . LYS A 1 86 ? -7.664 -0.078 8.853 1.00 98.12 86 LYS A C 1
ATOM 676 O O . LYS A 1 86 ? -7.453 0.137 7.657 1.00 98.12 86 LYS A O 1
ATOM 681 N N . ILE A 1 87 ? -6.689 -0.274 9.734 1.00 98.50 87 ILE A N 1
ATOM 682 C CA . ILE A 1 87 ? -5.276 -0.351 9.356 1.00 98.50 87 ILE A CA 1
ATOM 683 C C . ILE A 1 87 ? -4.823 -1.797 9.529 1.00 98.50 87 ILE A C 1
ATOM 685 O O . ILE A 1 87 ? -4.958 -2.367 10.607 1.00 98.50 87 ILE A O 1
ATOM 689 N N . ALA A 1 88 ? -4.318 -2.391 8.455 1.00 98.62 88 ALA A N 1
ATOM 690 C CA . ALA A 1 88 ? -3.669 -3.688 8.488 1.00 98.62 88 ALA A CA 1
ATOM 691 C C . ALA A 1 88 ? -2.152 -3.519 8.426 1.00 98.62 88 ALA A C 1
ATOM 693 O O . ALA A 1 88 ? -1.660 -2.728 7.620 1.00 98.62 88 ALA A O 1
ATOM 694 N N . VAL A 1 89 ? -1.430 -4.269 9.252 1.00 98.62 89 VAL A N 1
ATOM 695 C CA . VAL A 1 89 ? 0.024 -4.421 9.178 1.00 98.62 89 VAL A CA 1
ATOM 696 C C . VAL A 1 89 ? 0.349 -5.660 8.357 1.00 98.62 89 VAL A C 1
ATOM 698 O O . VAL A 1 89 ? -0.352 -6.666 8.439 1.00 98.62 89 VAL A O 1
ATOM 701 N N . GLY A 1 90 ? 1.402 -5.592 7.560 1.00 97.62 90 GLY A N 1
ATOM 702 C CA . GLY A 1 90 ? 1.933 -6.731 6.831 1.00 97.62 90 GLY A CA 1
ATOM 703 C C . GLY A 1 90 ? 3.385 -6.506 6.456 1.00 97.62 90 GLY A C 1
ATOM 704 O O . GLY A 1 90 ? 3.998 -5.514 6.850 1.00 97.62 90 GLY A O 1
ATOM 705 N N . ARG A 1 91 ? 3.952 -7.422 5.673 1.00 97.44 91 ARG A N 1
ATOM 706 C CA . ARG A 1 91 ? 5.325 -7.300 5.177 1.00 97.44 91 ARG A CA 1
ATOM 707 C C . ARG A 1 91 ? 5.359 -7.465 3.667 1.00 97.44 91 ARG A C 1
ATOM 709 O O . ARG A 1 91 ? 4.771 -8.401 3.129 1.00 97.44 91 ARG A O 1
ATOM 716 N N . THR A 1 92 ? 6.053 -6.565 2.980 1.00 97.00 92 THR A N 1
ATOM 717 C CA . THR A 1 92 ? 6.340 -6.752 1.557 1.00 97.00 92 THR A CA 1
ATOM 718 C C . THR A 1 92 ? 7.364 -7.866 1.380 1.00 97.00 92 THR A C 1
ATOM 720 O O . THR A 1 92 ? 8.223 -8.095 2.236 1.00 97.00 92 THR A O 1
ATOM 723 N N . ASP A 1 93 ? 7.289 -8.549 0.248 1.00 96.56 93 ASP A N 1
ATOM 724 C CA . ASP A 1 93 ? 8.207 -9.626 -0.099 1.00 96.56 93 ASP A CA 1
ATOM 725 C C . ASP A 1 93 ? 8.585 -9.520 -1.589 1.00 96.56 93 ASP A C 1
ATOM 727 O O . ASP A 1 93 ? 7.676 -9.449 -2.431 1.00 96.56 93 ASP A O 1
ATOM 731 N N . PRO A 1 94 ? 9.892 -9.484 -1.934 1.00 96.88 94 PRO A N 1
ATOM 732 C CA . PRO A 1 94 ? 10.368 -9.542 -3.316 1.00 96.88 94 PRO A CA 1
ATOM 733 C C . PRO A 1 94 ? 9.849 -10.740 -4.125 1.00 96.88 94 PRO A C 1
ATOM 735 O O . PRO A 1 94 ? 9.791 -10.651 -5.350 1.00 96.88 94 PRO A O 1
ATOM 738 N N . GLU A 1 95 ? 9.458 -11.841 -3.478 1.00 96.81 95 GLU A N 1
ATOM 739 C CA . GLU A 1 95 ? 8.848 -13.001 -4.142 1.00 96.81 95 GLU A CA 1
ATOM 740 C C . GLU A 1 95 ? 7.415 -12.733 -4.624 1.00 96.81 95 GLU A C 1
ATOM 742 O O . GLU A 1 95 ? 6.925 -13.398 -5.542 1.00 96.81 95 GLU A O 1
ATOM 747 N N . TYR A 1 96 ? 6.736 -11.756 -4.019 1.00 97.38 96 TYR A N 1
ATOM 748 C CA . TYR A 1 96 ? 5.333 -11.435 -4.287 1.00 97.38 96 TYR A CA 1
ATOM 749 C C . TYR A 1 96 ? 5.170 -10.162 -5.116 1.00 97.38 96 TYR A C 1
ATOM 751 O O . TYR A 1 96 ? 4.157 -9.993 -5.797 1.00 97.38 96 TYR A O 1
ATOM 759 N N . GLY A 1 97 ? 6.164 -9.273 -5.101 1.00 97.06 97 GLY A N 1
ATOM 760 C CA . GLY A 1 97 ? 6.096 -8.041 -5.866 1.00 97.06 97 GLY A CA 1
ATOM 761 C C . GLY A 1 97 ? 7.264 -7.091 -5.644 1.00 97.06 97 GLY A C 1
ATOM 762 O O . GLY A 1 97 ? 8.255 -7.408 -4.989 1.00 97.06 97 GLY A O 1
ATOM 763 N N . MET A 1 98 ? 7.123 -5.877 -6.168 1.00 97.69 98 MET A N 1
ATOM 764 C CA . MET A 1 98 ? 8.126 -4.818 -6.041 1.00 97.69 98 MET A CA 1
ATOM 765 C C . MET A 1 98 ? 7.503 -3.518 -5.553 1.00 97.69 98 MET A C 1
ATOM 767 O O . MET A 1 98 ? 6.334 -3.231 -5.800 1.00 97.69 98 MET A O 1
ATOM 771 N N . THR A 1 99 ? 8.307 -2.710 -4.872 1.00 97.12 99 THR A N 1
ATOM 772 C CA . THR A 1 99 ? 7.886 -1.452 -4.251 1.00 97.12 99 THR A CA 1
ATOM 773 C C . THR A 1 99 ? 8.638 -0.262 -4.823 1.00 97.12 99 THR A C 1
ATOM 775 O O . THR A 1 99 ? 9.779 -0.387 -5.267 1.00 97.12 99 THR A O 1
ATOM 778 N N . ARG A 1 100 ? 8.028 0.920 -4.767 1.00 95.94 100 ARG A N 1
ATOM 779 C CA . ARG A 1 100 ? 8.714 2.197 -4.995 1.00 95.94 100 ARG A CA 1
ATOM 780 C C . ARG A 1 100 ? 8.148 3.245 -4.054 1.00 95.94 100 ARG A C 1
ATOM 782 O O . ARG A 1 100 ? 6.932 3.300 -3.870 1.00 95.94 100 ARG A O 1
ATOM 789 N N . ASN A 1 101 ? 9.014 4.100 -3.517 1.00 94.06 101 ASN A N 1
ATOM 790 C CA . ASN A 1 101 ? 8.556 5.273 -2.784 1.00 94.06 101 ASN A CA 1
ATOM 791 C C . ASN A 1 101 ? 7.837 6.230 -3.749 1.00 94.06 101 ASN A C 1
ATOM 793 O O . ASN A 1 101 ? 8.329 6.544 -4.836 1.00 94.06 101 ASN A O 1
ATOM 797 N N . THR A 1 102 ? 6.624 6.615 -3.377 1.00 90.00 102 THR A N 1
ATOM 798 C CA . THR A 1 102 ? 5.708 7.431 -4.177 1.00 90.00 102 THR A CA 1
ATOM 799 C C . THR A 1 102 ? 5.003 8.400 -3.235 1.00 90.00 102 THR A C 1
ATOM 801 O O . THR A 1 102 ? 3.805 8.261 -3.014 1.00 90.00 102 THR A O 1
ATOM 804 N N . PRO A 1 103 ? 5.735 9.329 -2.606 1.00 84.00 103 PRO A N 1
ATOM 805 C CA . PRO A 1 103 ? 5.208 10.111 -1.496 1.00 84.00 103 PRO A CA 1
ATOM 806 C C . PRO A 1 103 ? 4.014 10.960 -1.952 1.00 84.00 103 PRO A C 1
ATOM 808 O O . PRO A 1 103 ? 3.980 11.449 -3.085 1.00 84.00 103 PRO A O 1
ATOM 811 N N . VAL A 1 104 ? 3.020 11.136 -1.076 1.00 76.25 104 VAL A N 1
ATOM 812 C CA . VAL A 1 104 ? 1.792 11.888 -1.392 1.00 76.25 104 VAL A CA 1
ATOM 813 C C . VAL A 1 104 ? 1.592 13.019 -0.388 1.00 76.25 104 VAL A C 1
ATOM 815 O O . VAL A 1 104 ? 1.142 12.793 0.739 1.00 76.25 104 VAL A O 1
ATOM 818 N N . GLN A 1 105 ? 1.826 14.259 -0.830 1.00 80.50 105 GLN A N 1
ATOM 819 C CA . GLN A 1 105 ? 1.853 15.457 0.031 1.00 80.50 105 GLN A CA 1
ATOM 820 C C . GLN A 1 105 ? 2.818 15.225 1.214 1.00 80.50 105 GLN A C 1
ATOM 822 O O . GLN A 1 105 ? 3.947 14.813 0.977 1.00 80.50 105 GLN A O 1
ATOM 827 N N . GLU A 1 106 ? 2.370 15.408 2.459 1.00 77.12 106 GLU A N 1
ATOM 828 C CA . GLU A 1 106 ? 3.187 15.239 3.673 1.00 77.12 106 GLU A CA 1
ATOM 829 C C . GLU A 1 106 ? 3.464 13.771 4.066 1.00 77.12 106 GLU A C 1
ATOM 831 O O . GLU A 1 106 ? 4.299 13.514 4.928 1.00 77.12 106 GLU A O 1
ATOM 836 N N . ARG A 1 107 ? 2.809 12.784 3.432 1.00 84.31 107 ARG A N 1
ATOM 837 C CA . ARG A 1 107 ? 3.001 11.349 3.741 1.00 84.31 107 ARG A CA 1
ATOM 838 C C . ARG A 1 107 ? 4.199 10.805 2.979 1.00 84.31 107 ARG A C 1
ATOM 840 O O . ARG A 1 107 ? 4.073 10.279 1.865 1.00 84.31 107 ARG A O 1
ATOM 847 N N . THR A 1 108 ? 5.369 10.991 3.571 1.00 90.31 108 THR A N 1
ATOM 848 C CA . THR A 1 108 ? 6.663 10.666 2.959 1.00 90.31 108 THR A CA 1
ATOM 849 C C . THR A 1 108 ? 6.969 9.167 2.930 1.00 90.31 108 THR A C 1
ATOM 851 O O . THR A 1 108 ? 7.786 8.732 2.115 1.00 90.31 108 THR A O 1
ATOM 854 N N . SER A 1 109 ? 6.288 8.361 3.755 1.00 94.25 109 SER A N 1
ATOM 855 C CA . SER A 1 109 ? 6.475 6.904 3.805 1.00 94.25 109 SER A CA 1
ATOM 856 C C . SER A 1 109 ? 5.593 6.118 2.827 1.00 94.25 109 SER A C 1
ATOM 858 O O . SER A 1 109 ? 5.620 4.886 2.840 1.00 94.25 109 SER A O 1
ATOM 860 N N . HIS A 1 110 ? 4.799 6.794 1.985 1.00 96.19 110 HIS A N 1
ATOM 861 C CA . HIS A 1 110 ? 3.913 6.117 1.040 1.00 96.19 110 HIS A CA 1
ATOM 862 C C . HIS A 1 110 ? 4.701 5.355 -0.037 1.00 96.19 110 HIS A C 1
ATOM 864 O O . HIS A 1 110 ? 5.451 5.930 -0.834 1.00 96.19 110 HIS 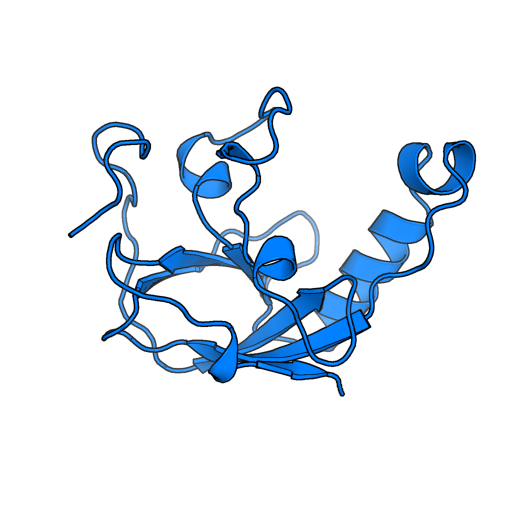A O 1
ATOM 870 N N . LEU A 1 111 ? 4.449 4.053 -0.120 1.00 96.06 111 LEU A N 1
ATOM 871 C CA . LEU A 1 111 ? 4.942 3.174 -1.166 1.00 96.06 111 LEU A CA 1
ATOM 872 C C . LEU A 1 111 ? 3.794 2.749 -2.076 1.00 96.06 111 LEU A C 1
ATOM 874 O O . LEU A 1 111 ? 2.678 2.474 -1.633 1.00 96.06 111 LEU A O 1
ATOM 878 N N . THR A 1 112 ? 4.113 2.586 -3.353 1.00 96.94 112 THR A N 1
ATOM 879 C CA . THR A 1 112 ? 3.298 1.761 -4.238 1.00 96.94 112 THR A CA 1
ATOM 880 C C . THR A 1 112 ? 3.895 0.358 -4.262 1.00 96.94 112 THR A C 1
ATOM 882 O O . THR A 1 112 ? 5.083 0.209 -4.558 1.00 96.94 112 THR A O 1
ATOM 885 N N . TYR A 1 113 ? 3.089 -0.660 -3.951 1.00 97.56 113 TYR A N 1
ATOM 886 C CA . TYR A 1 113 ? 3.468 -2.073 -3.982 1.00 97.56 113 TYR A CA 1
ATOM 887 C C . TYR A 1 113 ? 2.756 -2.794 -5.133 1.00 97.56 113 TYR A C 1
ATOM 889 O O . TYR A 1 113 ? 1.548 -3.021 -5.088 1.00 97.56 113 TYR A O 1
ATOM 897 N N . TRP A 1 114 ? 3.492 -3.126 -6.190 1.00 97.56 114 TRP A N 1
ATOM 898 C CA . TRP A 1 114 ? 2.972 -3.861 -7.341 1.00 97.56 114 TRP A CA 1
ATOM 899 C C . TRP A 1 114 ? 3.160 -5.357 -7.142 1.00 97.56 114 TRP A C 1
ATOM 901 O O . TRP A 1 114 ? 4.286 -5.810 -6.937 1.00 97.56 114 TRP A O 1
ATOM 911 N N . ILE A 1 115 ? 2.066 -6.108 -7.242 1.00 97.19 115 ILE A N 1
ATOM 912 C CA . ILE A 1 115 ? 2.031 -7.560 -7.048 1.00 97.19 115 ILE A CA 1
ATOM 913 C C . ILE A 1 115 ? 2.177 -8.267 -8.400 1.00 97.19 115 ILE A C 1
ATOM 915 O O . ILE A 1 115 ? 1.664 -7.789 -9.417 1.00 97.19 115 ILE A O 1
ATOM 919 N N . PHE A 1 116 ? 2.897 -9.387 -8.430 1.00 96.94 116 PHE A N 1
ATOM 920 C CA . PHE A 1 116 ? 2.986 -10.225 -9.628 1.00 96.94 116 PHE A CA 1
ATOM 921 C C . PHE A 1 116 ? 1.641 -10.899 -9.953 1.00 96.94 116 PHE A C 1
ATOM 923 O O . PHE A 1 116 ? 0.830 -11.148 -9.070 1.00 96.94 116 PHE A O 1
ATOM 930 N N . GLU A 1 117 ? 1.400 -11.198 -11.234 1.00 94.12 117 GLU A N 1
ATOM 931 C CA . GLU A 1 117 ? 0.105 -11.683 -11.756 1.00 94.12 117 GLU A CA 1
ATOM 932 C C . GLU A 1 117 ? -0.441 -12.940 -11.063 1.00 94.12 117 GLU A C 1
ATOM 934 O O . GLU A 1 117 ? -1.651 -13.098 -10.930 1.00 94.12 117 GLU A O 1
ATOM 939 N N . ASP A 1 118 ? 0.445 -13.817 -10.609 1.00 94.06 118 ASP A N 1
ATOM 940 C CA . ASP A 1 118 ? 0.152 -15.113 -10.003 1.00 94.06 118 ASP A CA 1
ATOM 941 C C . ASP A 1 118 ? 0.271 -15.115 -8.470 1.00 94.06 118 ASP A C 1
ATOM 943 O O . ASP A 1 118 ? 0.280 -16.179 -7.847 1.00 94.06 118 ASP 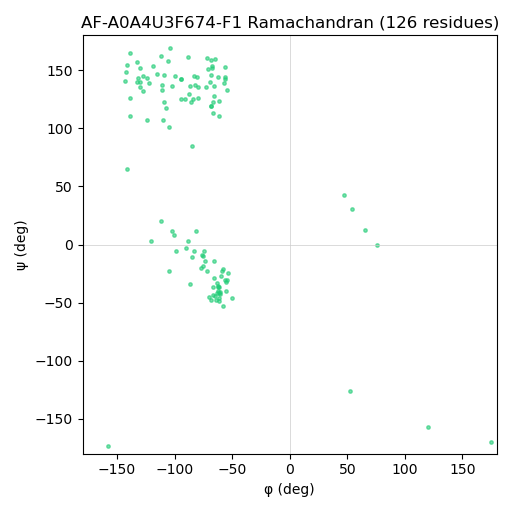A O 1
ATOM 947 N N . LYS A 1 119 ? 0.383 -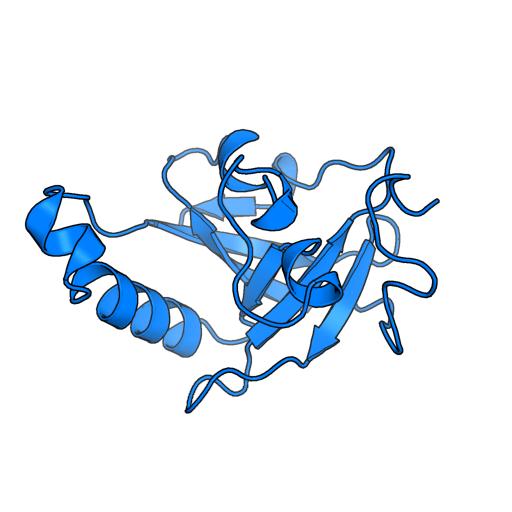13.936 -7.851 1.00 95.38 119 LYS A N 1
ATOM 948 C CA . LYS A 1 119 ? 0.606 -13.779 -6.411 1.00 95.38 119 LYS A CA 1
ATOM 949 C C . LYS A 1 119 ? -0.579 -13.099 -5.735 1.00 95.38 119 LYS A C 1
ATOM 951 O O . LYS A 1 119 ? -1.227 -12.220 -6.296 1.00 95.38 119 LYS A O 1
ATOM 956 N N . ASP A 1 120 ? -0.830 -13.500 -4.495 1.00 92.94 120 ASP A N 1
ATOM 957 C CA . ASP A 1 120 ? -1.757 -12.841 -3.578 1.00 92.94 120 ASP A CA 1
ATOM 958 C C . ASP A 1 120 ? -1.010 -12.556 -2.276 1.00 92.94 120 ASP A C 1
ATOM 960 O O . ASP A 1 120 ? -0.133 -13.321 -1.884 1.00 92.94 120 ASP A O 1
ATOM 964 N N . VAL A 1 121 ? -1.336 -11.441 -1.635 1.00 94.88 121 VAL A N 1
ATOM 965 C CA . VAL A 1 121 ? -0.694 -10.976 -0.402 1.00 94.88 121 VAL A CA 1
ATOM 966 C C . VAL A 1 121 ? -1.684 -10.840 0.749 1.00 94.88 121 VAL A C 1
ATOM 968 O O . VAL A 1 121 ? -1.284 -10.408 1.821 1.00 94.88 121 VAL A O 1
ATOM 971 N N . ILE A 1 122 ? -2.961 -11.196 0.559 1.00 94.06 122 ILE A N 1
ATOM 972 C CA . ILE A 1 122 ? -4.003 -11.093 1.593 1.00 94.06 122 ILE A CA 1
ATOM 973 C C . ILE A 1 122 ? -3.578 -11.720 2.929 1.00 94.06 122 ILE A C 1
ATOM 975 O O . ILE A 1 122 ? -3.697 -11.075 3.969 1.00 94.06 122 ILE A O 1
ATOM 979 N N . ASP A 1 123 ? -3.006 -12.924 2.890 1.00 92.44 123 ASP A N 1
ATOM 980 C CA . ASP A 1 123 ? -2.613 -13.688 4.081 1.00 92.44 123 ASP A CA 1
ATOM 981 C C . ASP A 1 123 ? -1.349 -13.131 4.761 1.00 92.44 123 ASP A C 1
ATOM 983 O O . ASP A 1 123 ? -0.954 -13.595 5.829 1.00 92.44 123 ASP A O 1
ATOM 987 N N . HIS A 1 124 ? -0.704 -12.124 4.162 1.00 94.44 124 HIS A N 1
ATOM 988 C CA . HIS A 1 124 ? 0.465 -11.450 4.733 1.00 94.44 124 HIS A CA 1
ATOM 989 C C . HIS A 1 124 ? 0.083 -10.251 5.604 1.00 94.44 124 HIS A C 1
ATOM 991 O O . HIS A 1 124 ? 0.973 -9.599 6.153 1.00 94.44 124 HIS A O 1
ATOM 997 N N . PHE A 1 125 ? -1.210 -9.924 5.690 1.00 97.62 125 PHE A N 1
ATOM 998 C CA . PHE A 1 125 ? -1.708 -8.753 6.397 1.00 97.62 125 PHE A CA 1
ATOM 999 C C . PHE A 1 125 ? -2.714 -9.129 7.487 1.00 97.62 125 PHE A C 1
ATOM 1001 O O . PHE A 1 125 ? -3.620 -9.933 7.277 1.00 97.62 125 PHE A O 1
ATOM 1008 N N . SER A 1 126 ? -2.613 -8.470 8.639 1.00 98.00 126 SER A N 1
ATOM 1009 C CA . SER A 1 126 ? -3.560 -8.576 9.751 1.00 98.00 126 SER A CA 1
ATOM 1010 C C . SER A 1 126 ? -3.959 -7.189 10.253 1.00 98.00 126 SER A C 1
ATOM 1012 O O . SER A 1 126 ? -3.158 -6.259 10.246 1.00 98.00 126 SER A O 1
ATOM 1014 N N . VAL A 1 127 ? -5.224 -7.019 10.650 1.00 97.94 127 VAL A N 1
ATOM 1015 C CA . VAL A 1 127 ? -5.699 -5.752 11.233 1.00 97.94 127 VAL A CA 1
ATOM 1016 C C . VAL A 1 127 ? -5.145 -5.599 12.647 1.00 97.94 127 VAL A C 1
ATOM 1018 O O . VAL A 1 127 ? -5.193 -6.558 13.419 1.00 97.94 127 VAL A O 1
ATOM 1021 N N . ILE A 1 128 ? -4.655 -4.398 12.963 1.00 95.38 128 ILE A N 1
ATOM 1022 C CA . ILE A 1 128 ? -4.162 -3.995 14.292 1.00 95.38 128 ILE A CA 1
ATOM 1023 C C . ILE A 1 128 ? -5.154 -3.101 15.034 1.00 95.38 128 ILE A C 1
ATOM 1025 O O . ILE A 1 128 ? -6.008 -2.467 14.367 1.00 95.38 128 ILE A O 1
#

Sequence (128 aa):
MWPKHFPEGCPINAIGKSVEVFRLVDNNPPLRSDFIALSQQGRKVRGDACQACGLSVFELYDDAIQQNEVLAGSIYFQRNNLPKKKIAVGRTDPEYGMTRNTPVQERTSHLTYWIFEDKDVIDHFSVI